Protein AF-A0ABD0NYX8-F1 (afdb_monomer)

Sequence (61 aa):
MRVVEREVLQEQLIDIILDVLRRNPQLHYYQGYHDIVVTFQLVVGQRMTIAIMEKLSNHHL

Foldseek 3Di:
DDPVVVVVLVVLLVVLVCLLCVVPVVDDDDPCPSVVLSVCCVPPNRVVSSVVCNVCRVPPD

Structure (mmCIF, N/CA/C/O backbone):
data_AF-A0ABD0NYX8-F1
#
_entry.id   AF-A0ABD0NYX8-F1
#
loop_
_atom_site.group_PDB
_atom_site.id
_atom_site.type_symbol
_atom_site.label_atom_id
_atom_site.label_alt_id
_atom_site.label_comp_id
_atom_site.label_asym_id
_atom_site.label_entity_id
_atom_site.label_seq_id
_atom_site.pdbx_PDB_ins_code
_atom_site.Cartn_x
_atom_site.Cartn_y
_atom_site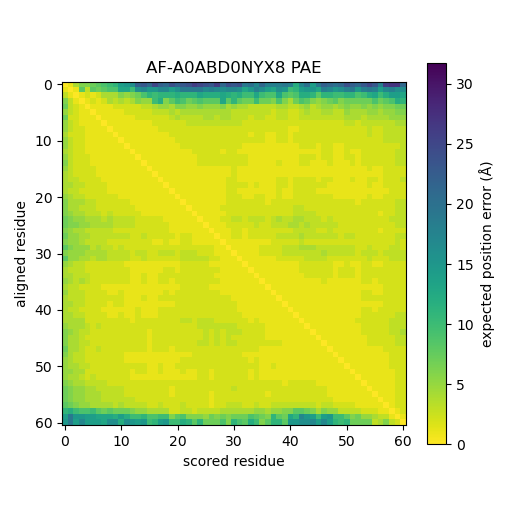.Cartn_z
_atom_site.occupancy
_atom_site.B_iso_or_equiv
_atom_site.auth_seq_id
_atom_site.auth_comp_id
_atom_site.auth_asym_id
_atom_site.auth_atom_id
_atom_site.pdbx_PDB_model_num
ATOM 1 N N . MET A 1 1 ? -9.715 10.861 13.748 1.00 63.06 1 MET A N 1
ATOM 2 C CA . MET A 1 1 ? -9.204 9.481 13.844 1.00 63.06 1 MET A CA 1
ATOM 3 C C . MET A 1 1 ? -8.553 9.320 15.204 1.00 63.06 1 MET A C 1
ATOM 5 O O . MET A 1 1 ? -7.795 10.206 15.593 1.00 63.06 1 MET A O 1
ATOM 9 N N . ARG A 1 2 ? -8.906 8.285 15.965 1.00 86.44 2 ARG A N 1
ATOM 10 C CA . ARG A 1 2 ? -8.263 8.009 17.261 1.00 86.44 2 ARG A CA 1
ATOM 11 C C . ARG A 1 2 ? -6.816 7.558 17.019 1.00 86.44 2 ARG A C 1
ATOM 13 O O . ARG A 1 2 ? -6.522 7.007 15.964 1.00 86.44 2 ARG A O 1
ATOM 20 N N . VAL A 1 3 ? -5.915 7.777 17.978 1.00 86.69 3 VAL A N 1
ATOM 21 C CA . VAL A 1 3 ? -4.485 7.417 17.842 1.00 86.69 3 VAL A CA 1
ATOM 22 C C . VAL A 1 3 ? -4.309 5.938 17.481 1.00 86.69 3 VAL A C 1
ATOM 24 O O . VAL A 1 3 ? -3.599 5.626 16.534 1.00 86.69 3 VAL A O 1
ATOM 27 N N . VAL A 1 4 ? -5.068 5.057 18.134 1.00 90.06 4 VAL A N 1
ATOM 28 C CA . VAL A 1 4 ? -5.053 3.607 17.878 1.00 90.06 4 VAL A CA 1
ATOM 29 C C . VAL A 1 4 ? -5.459 3.263 16.440 1.00 90.06 4 VAL A C 1
ATOM 31 O O . VAL A 1 4 ? -4.839 2.425 15.798 1.00 90.06 4 VAL A O 1
ATOM 34 N N . GLU A 1 5 ? -6.470 3.939 15.886 1.00 90.75 5 GLU A N 1
ATOM 35 C CA . GLU A 1 5 ? -6.890 3.725 14.491 1.00 90.75 5 GLU A CA 1
ATOM 36 C C . GLU A 1 5 ? -5.783 4.132 13.509 1.00 90.75 5 GLU A C 1
ATOM 38 O O . GLU A 1 5 ? -5.608 3.500 12.470 1.00 90.75 5 GLU A O 1
ATOM 43 N N . ARG A 1 6 ? -5.010 5.173 13.848 1.00 93.44 6 ARG A N 1
ATOM 44 C CA . ARG A 1 6 ? -3.866 5.611 13.042 1.00 93.44 6 ARG A CA 1
ATOM 45 C C . ARG A 1 6 ? -2.770 4.562 13.000 1.00 93.44 6 ARG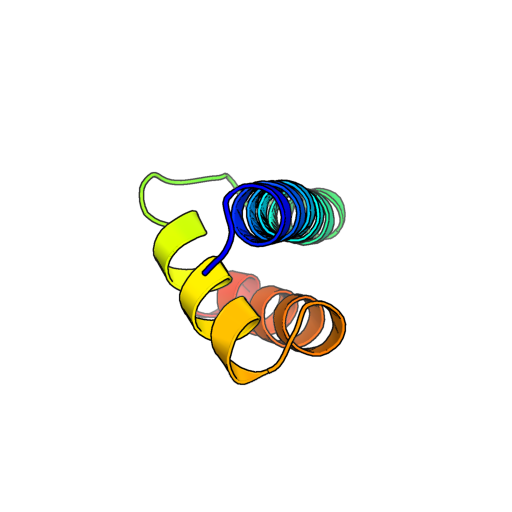 A C 1
ATOM 47 O O . ARG A 1 6 ? -2.2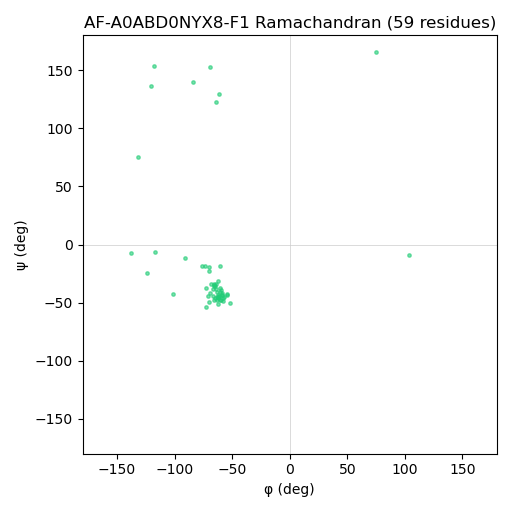46 4.305 11.924 1.00 93.44 6 ARG A O 1
ATOM 54 N N . GLU A 1 7 ? -2.426 3.995 14.146 1.00 95.81 7 GLU A N 1
ATOM 55 C CA . GLU A 1 7 ? -1.375 2.980 14.259 1.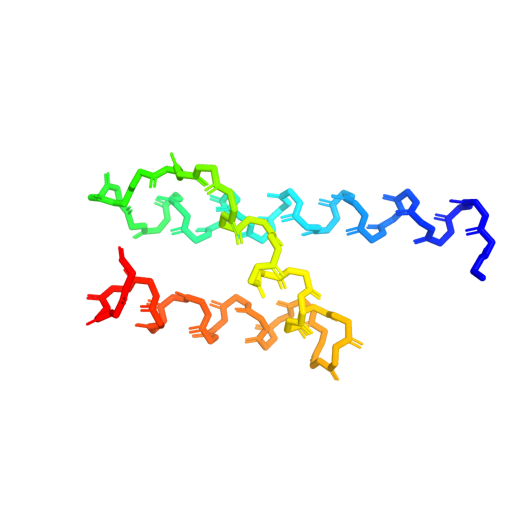00 95.81 7 GLU A CA 1
ATOM 56 C C . GLU A 1 7 ? -1.741 1.731 13.455 1.00 95.81 7 GLU A C 1
ATOM 58 O O . GLU A 1 7 ? -0.953 1.294 12.621 1.00 95.81 7 GLU A O 1
ATOM 63 N N . VAL A 1 8 ? -2.985 1.257 13.581 1.00 95.56 8 VAL A N 1
ATOM 64 C CA . VAL A 1 8 ? -3.490 0.115 12.801 1.00 95.56 8 VAL A CA 1
ATOM 65 C C . VAL A 1 8 ? -3.407 0.374 11.294 1.00 95.56 8 VAL A C 1
ATOM 67 O O . VAL A 1 8 ? -2.977 -0.493 10.535 1.00 95.56 8 VAL A O 1
ATOM 70 N N . LEU A 1 9 ? -3.789 1.570 10.832 1.00 96.12 9 LEU A N 1
ATOM 71 C CA . LEU A 1 9 ? -3.693 1.912 9.410 1.00 96.12 9 LEU A CA 1
ATOM 72 C C . LEU A 1 9 ? -2.241 1.985 8.923 1.00 96.12 9 LEU A C 1
ATOM 74 O O . LEU A 1 9 ? -1.974 1.609 7.783 1.00 96.12 9 LEU A O 1
ATOM 78 N N . GLN A 1 10 ? -1.309 2.441 9.763 1.00 97.19 10 GLN A N 1
ATOM 79 C CA . GLN A 1 10 ? 0.115 2.486 9.428 1.00 97.19 10 GLN A CA 1
ATOM 80 C C . GLN A 1 10 ? 0.734 1.090 9.335 1.00 97.19 10 GLN A C 1
ATOM 82 O O . GLN A 1 10 ? 1.480 0.830 8.394 1.00 97.19 10 GLN A O 1
ATOM 87 N N . GLU A 1 11 ? 0.400 0.185 10.253 1.00 97.81 11 GLU A N 1
ATOM 88 C CA . GLU A 1 11 ? 0.831 -1.216 10.176 1.00 97.81 11 GLU A CA 1
ATOM 89 C C . GLU A 1 11 ? 0.303 -1.879 8.901 1.00 97.81 11 GLU A C 1
ATOM 91 O O . GLU A 1 11 ? 1.072 -2.432 8.116 1.00 97.81 11 GLU A O 1
ATOM 96 N N . GLN A 1 12 ? -0.989 -1.707 8.614 1.00 97.94 12 GLN A N 1
ATOM 97 C CA . GLN A 1 12 ? -1.588 -2.206 7.379 1.00 97.94 12 GLN A CA 1
ATOM 98 C C . GLN A 1 12 ? -0.945 -1.608 6.121 1.00 97.94 12 GLN A C 1
ATOM 100 O O . GLN A 1 12 ? -0.786 -2.314 5.128 1.00 97.94 12 GLN A O 1
ATOM 105 N N . LEU A 1 13 ? -0.567 -0.326 6.134 1.00 98.25 13 LEU A N 1
ATOM 106 C CA . LEU A 1 13 ? 0.119 0.313 5.009 1.00 98.25 13 LEU A CA 1
ATOM 107 C C . LEU A 1 13 ? 1.465 -0.366 4.731 1.00 98.25 13 LEU A C 1
ATOM 109 O O . LEU A 1 13 ? 1.782 -0.664 3.578 1.00 98.25 13 LEU A O 1
ATOM 113 N N . ILE A 1 14 ? 2.234 -0.640 5.787 1.00 98.00 14 ILE A N 1
ATOM 114 C CA . ILE A 1 14 ? 3.511 -1.353 5.694 1.00 98.00 14 ILE A CA 1
ATOM 115 C C . ILE A 1 14 ? 3.283 -2.767 5.149 1.00 98.00 14 ILE A C 1
ATOM 117 O O . ILE A 1 14 ? 3.978 -3.171 4.214 1.00 98.00 14 ILE A O 1
ATOM 121 N N . ASP A 1 15 ? 2.279 -3.485 5.656 1.00 98.25 15 ASP A N 1
ATOM 122 C CA . ASP A 1 15 ? 1.942 -4.833 5.189 1.00 98.25 15 ASP A CA 1
ATOM 123 C C . ASP A 1 15 ? 1.602 -4.861 3.696 1.00 98.25 15 ASP A C 1
ATOM 125 O O . ASP A 1 15 ? 2.076 -5.738 2.973 1.00 98.25 15 ASP A O 1
ATOM 129 N N . ILE A 1 16 ? 0.819 -3.889 3.214 1.00 98.31 16 ILE A N 1
ATOM 130 C CA . ILE A 1 16 ? 0.468 -3.768 1.792 1.00 98.31 16 ILE A CA 1
ATOM 131 C C . ILE A 1 16 ? 1.722 -3.545 0.948 1.00 98.31 16 ILE A C 1
ATOM 133 O O . ILE A 1 16 ? 1.927 -4.253 -0.037 1.00 98.31 16 ILE A O 1
ATOM 137 N N . ILE A 1 17 ? 2.560 -2.572 1.323 1.00 98.19 17 ILE A N 1
ATOM 138 C CA . ILE A 1 17 ? 3.776 -2.234 0.570 1.00 98.19 17 ILE A CA 1
ATOM 139 C C . ILE A 1 17 ? 4.696 -3.453 0.492 1.00 98.19 17 ILE A C 1
ATOM 141 O O . ILE A 1 17 ? 5.157 -3.814 -0.592 1.00 98.19 17 ILE A O 1
ATOM 145 N N . LEU A 1 18 ? 4.936 -4.118 1.623 1.00 98.00 18 LEU A N 1
ATOM 146 C CA . LEU A 1 18 ? 5.791 -5.298 1.668 1.00 98.00 18 LEU A CA 1
ATOM 147 C C . LEU A 1 18 ? 5.195 -6.473 0.888 1.00 98.00 18 LEU A C 1
ATOM 149 O O . LEU A 1 18 ? 5.953 -7.216 0.271 1.00 98.00 18 LEU A O 1
ATOM 153 N N . ASP A 1 19 ? 3.873 -6.658 0.888 1.00 98.00 19 ASP A N 1
ATOM 154 C CA . ASP A 1 19 ? 3.230 -7.716 0.103 1.00 98.00 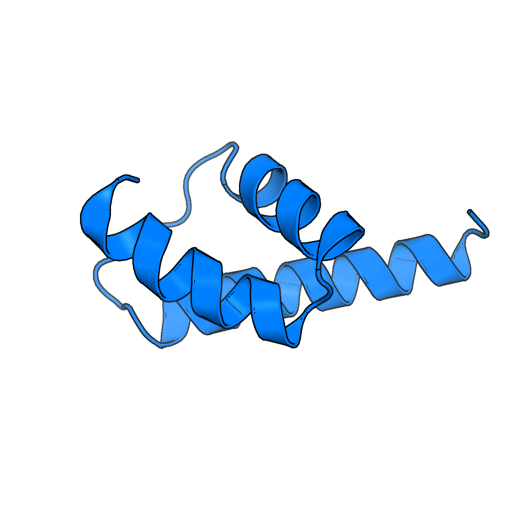19 ASP A CA 1
ATOM 155 C C . ASP A 1 19 ? 3.362 -7.487 -1.404 1.00 98.00 19 ASP A C 1
ATOM 157 O O . ASP A 1 19 ? 3.749 -8.407 -2.128 1.00 98.00 19 ASP A O 1
ATOM 161 N N . VAL A 1 20 ? 3.151 -6.256 -1.873 1.00 97.50 20 VAL A N 1
ATOM 162 C CA . VAL A 1 20 ? 3.328 -5.914 -3.291 1.00 97.50 20 VAL A CA 1
ATOM 163 C C . VAL A 1 20 ? 4.783 -6.106 -3.723 1.00 97.50 20 VAL A C 1
ATOM 165 O O . VAL A 1 20 ? 5.028 -6.775 -4.725 1.00 97.50 20 VAL A O 1
ATOM 168 N N . LEU A 1 21 ? 5.756 -5.595 -2.961 1.00 97.50 21 LEU A N 1
ATOM 169 C CA . LEU A 1 21 ? 7.179 -5.727 -3.305 1.00 97.50 21 LEU A CA 1
ATOM 170 C C . LEU A 1 21 ? 7.665 -7.182 -3.238 1.00 97.50 21 LEU A C 1
ATOM 172 O O . LEU A 1 21 ? 8.423 -7.622 -4.098 1.00 97.50 21 LEU A O 1
ATOM 176 N N . ARG A 1 22 ? 7.199 -7.970 -2.260 1.00 97.31 22 ARG A N 1
ATOM 177 C CA . ARG A 1 22 ? 7.572 -9.390 -2.132 1.00 97.31 22 ARG A CA 1
ATOM 178 C C . ARG A 1 22 ? 7.085 -10.225 -3.315 1.00 97.31 22 ARG A C 1
ATOM 180 O O . ARG A 1 22 ? 7.788 -11.136 -3.742 1.00 97.31 22 ARG A O 1
ATOM 187 N N . ARG A 1 23 ? 5.888 -9.933 -3.830 1.00 96.50 23 ARG A N 1
ATOM 188 C CA . ARG A 1 23 ? 5.309 -10.619 -4.999 1.00 96.50 23 ARG A CA 1
ATOM 189 C C . ARG A 1 23 ? 5.935 -10.176 -6.320 1.00 96.50 23 ARG A C 1
ATOM 191 O O . ARG A 1 23 ? 5.819 -10.894 -7.307 1.00 96.50 23 ARG A O 1
ATOM 198 N N . ASN A 1 24 ? 6.603 -9.024 -6.332 1.00 96.25 24 ASN A N 1
ATOM 199 C CA . ASN A 1 24 ? 7.152 -8.396 -7.528 1.00 96.25 24 ASN A CA 1
ATOM 200 C C . ASN A 1 24 ? 8.616 -7.979 -7.288 1.00 96.25 24 ASN A C 1
ATOM 202 O O . ASN A 1 24 ? 8.885 -6.792 -7.102 1.00 96.25 24 ASN A O 1
ATOM 206 N N . PRO A 1 25 ? 9.574 -8.929 -7.288 1.00 95.56 25 PRO A N 1
ATOM 207 C CA . PRO A 1 25 ? 10.974 -8.675 -6.920 1.00 95.56 25 PRO A CA 1
ATOM 208 C C . PRO A 1 25 ? 11.708 -7.649 -7.797 1.00 95.56 25 PRO A C 1
ATOM 210 O O . PRO A 1 25 ? 12.755 -7.144 -7.404 1.00 95.56 25 PRO A O 1
ATOM 213 N N . GLN A 1 26 ? 11.181 -7.366 -8.989 1.00 95.12 26 GLN A N 1
ATOM 214 C CA . GLN A 1 26 ? 11.659 -6.329 -9.902 1.00 95.12 26 GLN A CA 1
ATOM 215 C C . GLN A 1 26 ? 11.309 -4.906 -9.448 1.00 95.12 26 GLN A C 1
ATOM 217 O O . GLN A 1 26 ? 11.882 -3.945 -9.956 1.00 95.12 26 GLN A O 1
ATOM 222 N N . LEU A 1 27 ? 10.341 -4.756 -8.541 1.00 96.31 27 LEU A N 1
ATOM 223 C CA . LEU A 1 27 ? 9.933 -3.459 -8.024 1.00 96.31 27 LEU A CA 1
ATOM 224 C C . LEU A 1 27 ? 10.845 -3.038 -6.879 1.00 96.31 27 LEU A C 1
ATOM 226 O O . LEU A 1 27 ? 11.183 -3.818 -5.988 1.00 96.31 27 LEU A O 1
ATOM 230 N N . HIS A 1 28 ? 11.171 -1.753 -6.862 1.00 94.62 28 HIS A N 1
ATOM 231 C CA . HIS A 1 28 ? 11.930 -1.132 -5.792 1.00 94.62 28 HIS A CA 1
ATOM 232 C C . HIS A 1 28 ? 11.104 -0.011 -5.177 1.00 94.62 28 HIS A C 1
ATOM 234 O O . HIS A 1 28 ? 10.475 0.778 -5.881 1.00 94.62 28 HIS A O 1
ATOM 240 N N . TYR A 1 29 ? 11.108 0.066 -3.848 1.00 95.94 29 TYR A N 1
ATOM 241 C CA . TYR A 1 29 ? 10.449 1.161 -3.153 1.00 95.94 29 TYR A CA 1
ATOM 242 C C . TYR A 1 29 ? 11.092 2.498 -3.540 1.00 95.94 29 TYR A C 1
ATOM 244 O O . TYR A 1 29 ? 12.308 2.662 -3.424 1.00 95.94 29 TYR A O 1
ATOM 252 N N . TYR A 1 30 ? 10.268 3.464 -3.937 1.00 94.19 30 TYR A N 1
ATOM 253 C CA . TYR A 1 30 ? 10.683 4.842 -4.180 1.00 94.19 30 TYR A CA 1
ATOM 254 C C . TYR A 1 30 ? 9.953 5.802 -3.233 1.00 94.19 30 TYR A C 1
ATOM 256 O O . TYR A 1 30 ? 8.848 5.535 -2.746 1.00 94.19 30 TYR A O 1
ATOM 264 N N . GLN A 1 31 ? 10.581 6.943 -2.950 1.00 93.88 31 GLN A N 1
ATOM 265 C CA . GLN A 1 31 ? 10.005 7.957 -2.071 1.00 93.88 31 GLN A CA 1
ATOM 266 C C . GLN A 1 31 ? 8.718 8.529 -2.688 1.00 93.88 31 GLN A C 1
ATOM 268 O O . GLN A 1 31 ? 8.736 9.033 -3.806 1.00 93.88 31 GLN A O 1
ATOM 273 N N . GLY A 1 32 ? 7.608 8.432 -1.951 1.00 95.25 32 GLY A N 1
ATOM 274 C CA . GLY A 1 32 ? 6.260 8.794 -2.414 1.00 95.25 32 GLY A CA 1
ATOM 275 C C . GLY A 1 32 ? 5.370 7.595 -2.768 1.00 95.25 32 GLY A C 1
ATOM 276 O O . GLY A 1 32 ? 4.164 7.759 -2.931 1.00 95.25 32 GLY A O 1
ATOM 277 N N . TYR A 1 33 ? 5.910 6.369 -2.821 1.00 97.12 33 TYR A N 1
ATOM 278 C CA . TYR A 1 33 ? 5.098 5.172 -3.078 1.00 97.12 33 TYR A CA 1
ATOM 279 C C . TYR A 1 33 ? 3.989 4.984 -2.032 1.00 97.12 33 TYR A C 1
ATOM 281 O O . TYR A 1 33 ? 2.841 4.701 -2.367 1.00 97.12 33 TYR A O 1
ATOM 289 N N . HIS A 1 34 ? 4.311 5.210 -0.757 1.00 97.50 34 HIS A N 1
ATOM 290 C CA . HIS A 1 34 ? 3.349 5.095 0.338 1.00 97.50 34 HIS A CA 1
ATOM 291 C C . HIS A 1 34 ? 2.179 6.085 0.228 1.00 97.50 34 HIS A C 1
ATOM 293 O O . HIS A 1 34 ? 1.071 5.723 0.615 1.00 97.50 34 HIS A O 1
ATOM 299 N N . ASP A 1 35 ? 2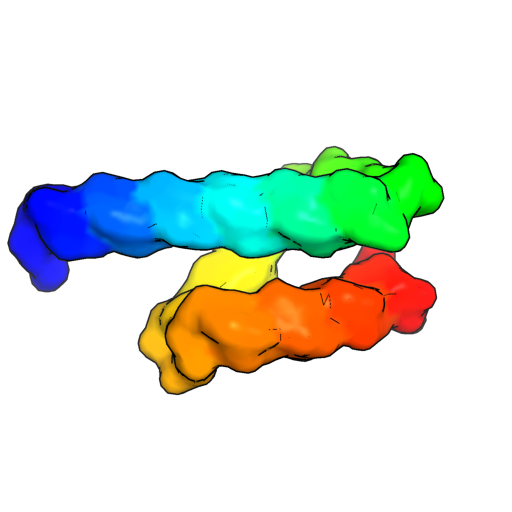.386 7.282 -0.335 1.00 97.31 35 ASP A N 1
ATOM 300 C CA . ASP A 1 35 ? 1.322 8.278 -0.533 1.00 97.31 35 ASP A CA 1
ATOM 301 C C . ASP A 1 35 ? 0.261 7.778 -1.528 1.00 97.31 35 ASP A C 1
ATOM 303 O O . ASP A 1 35 ? -0.943 7.990 -1.354 1.00 97.31 35 ASP A O 1
ATOM 307 N N . ILE A 1 36 ? 0.692 7.033 -2.550 1.00 97.06 36 ILE A N 1
ATOM 308 C CA . ILE A 1 36 ? -0.213 6.386 -3.507 1.00 97.06 36 ILE A CA 1
ATOM 309 C C . ILE A 1 36 ? -0.959 5.240 -2.816 1.00 97.06 36 ILE A C 1
ATOM 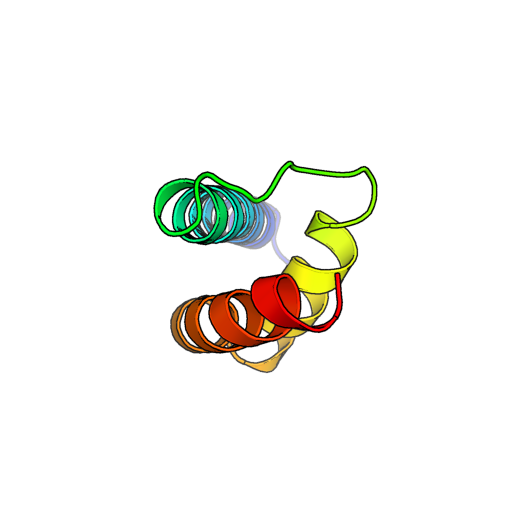311 O O . ILE A 1 36 ? -2.187 5.177 -2.873 1.00 97.06 36 ILE A O 1
ATOM 315 N N . VAL A 1 37 ? -0.236 4.357 -2.120 1.00 98.06 37 VAL A N 1
ATOM 316 C CA . VAL A 1 37 ? -0.825 3.176 -1.467 1.00 98.06 37 VAL A CA 1
ATOM 317 C C . VAL A 1 37 ? -1.857 3.574 -0.405 1.00 98.06 37 VAL A C 1
ATOM 319 O O . VAL A 1 37 ? -2.953 3.006 -0.376 1.00 98.06 37 VAL A O 1
ATOM 322 N N . VAL A 1 38 ? -1.553 4.572 0.433 1.00 97.88 38 VAL A N 1
ATOM 323 C CA . VAL A 1 38 ? -2.460 5.024 1.500 1.00 97.88 38 VAL A CA 1
ATOM 324 C C . VAL A 1 38 ? -3.736 5.650 0.931 1.00 97.88 38 VAL A C 1
ATOM 326 O O . VAL A 1 38 ? -4.813 5.442 1.487 1.00 97.88 38 VAL A O 1
ATOM 329 N N . THR A 1 39 ? -3.654 6.335 -0.217 1.00 97.75 39 THR A N 1
ATOM 330 C CA . THR A 1 39 ? -4.829 6.900 -0.904 1.00 97.75 39 THR A CA 1
ATOM 331 C C . THR A 1 39 ? -5.845 5.808 -1.235 1.00 97.75 39 THR A C 1
ATOM 333 O O . THR A 1 39 ? -7.030 5.950 -0.938 1.00 97.75 39 THR A O 1
ATOM 336 N N . PHE A 1 40 ? -5.388 4.676 -1.774 1.00 98.25 40 PHE A N 1
ATOM 337 C CA . PHE A 1 40 ? -6.267 3.535 -2.030 1.00 98.25 40 PHE A CA 1
ATOM 338 C C . PHE A 1 40 ? -6.708 2.849 -0.734 1.00 98.25 40 PHE A C 1
ATOM 340 O O . PHE A 1 40 ? -7.892 2.566 -0.575 1.00 98.25 40 PHE A O 1
ATOM 347 N N . GLN A 1 41 ? -5.802 2.620 0.222 1.00 98.00 41 GLN A N 1
ATOM 348 C CA . GLN A 1 41 ? -6.138 1.975 1.500 1.00 98.00 41 GLN A CA 1
ATOM 349 C C . GLN A 1 41 ? -7.286 2.681 2.229 1.00 98.00 41 GLN A C 1
ATOM 351 O O . GLN A 1 41 ? -8.190 2.008 2.725 1.00 98.00 41 GLN A O 1
ATOM 356 N N . LEU A 1 42 ? -7.282 4.016 2.250 1.00 97.12 42 LEU A N 1
ATOM 357 C CA . LEU A 1 42 ? -8.312 4.817 2.911 1.00 97.12 42 LEU A CA 1
ATOM 358 C C . LEU A 1 42 ? -9.673 4.783 2.200 1.00 97.12 42 LEU A C 1
ATOM 360 O O . LEU A 1 42 ? -10.688 5.044 2.840 1.00 97.12 42 LEU A O 1
ATOM 364 N N . VAL A 1 43 ? -9.713 4.466 0.901 1.00 98.00 43 VAL A N 1
ATOM 365 C CA . VAL A 1 43 ? -10.946 4.491 0.093 1.00 98.00 43 VAL A CA 1
ATOM 366 C C . VAL A 1 43 ? -11.524 3.093 -0.120 1.00 98.00 43 VAL A C 1
ATOM 368 O O . VAL A 1 43 ? -12.735 2.908 -0.031 1.00 98.00 43 VAL A O 1
ATOM 371 N N . VAL A 1 44 ? -10.674 2.105 -0.411 1.00 97.56 44 VAL A N 1
ATOM 372 C CA . VAL A 1 44 ? -11.097 0.755 -0.823 1.00 97.56 44 VAL A CA 1
ATOM 373 C C . VAL A 1 44 ? -10.685 -0.352 0.151 1.00 97.56 44 VAL A C 1
ATOM 375 O O . VAL A 1 44 ? -11.097 -1.502 -0.014 1.00 97.56 44 VAL A O 1
ATOM 378 N N . GLY A 1 45 ? -9.898 -0.027 1.180 1.00 96.75 45 GLY A N 1
ATOM 37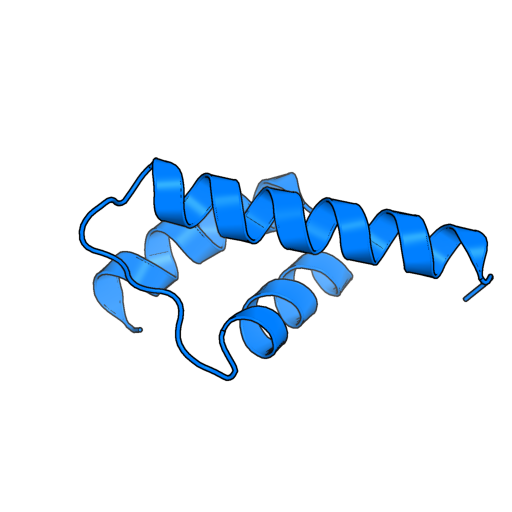9 C CA . GLY A 1 45 ? -9.410 -0.982 2.171 1.00 96.75 45 GLY A CA 1
ATOM 380 C C . GLY A 1 45 ? -8.291 -1.903 1.665 1.00 96.75 45 GLY A C 1
ATOM 381 O O . GLY A 1 45 ? -8.046 -2.060 0.470 1.00 96.75 45 GLY A O 1
ATOM 382 N N . GLN A 1 46 ? -7.619 -2.564 2.611 1.00 96.31 46 GLN A N 1
ATOM 383 C CA . GLN A 1 46 ? -6.361 -3.297 2.403 1.00 96.31 46 GLN A CA 1
ATOM 384 C C . GLN A 1 46 ? -6.388 -4.310 1.247 1.00 96.31 46 GLN A C 1
ATOM 386 O O . GLN A 1 46 ? -5.502 -4.302 0.394 1.00 96.31 46 GLN A O 1
ATOM 391 N N . ARG A 1 47 ? -7.401 -5.189 1.200 1.00 96.56 47 ARG A N 1
ATOM 392 C CA . ARG A 1 47 ? -7.461 -6.273 0.200 1.00 96.56 47 ARG A CA 1
ATOM 393 C C . ARG A 1 47 ? -7.534 -5.741 -1.229 1.00 96.56 47 ARG A C 1
ATOM 395 O O . ARG A 1 47 ? -6.850 -6.262 -2.104 1.00 96.56 47 ARG A O 1
ATOM 402 N N . MET A 1 48 ? -8.355 -4.717 -1.456 1.00 98.12 48 MET A N 1
ATOM 403 C CA . MET A 1 48 ? -8.497 -4.118 -2.779 1.00 98.12 48 MET A CA 1
ATOM 404 C C . MET A 1 48 ? -7.259 -3.293 -3.137 1.00 98.12 48 MET A C 1
ATOM 406 O O . MET A 1 48 ? -6.804 -3.352 -4.275 1.00 98.12 48 MET A O 1
ATOM 410 N N . THR A 1 49 ? -6.659 -2.599 -2.165 1.00 98.50 49 THR A N 1
ATOM 411 C CA . THR A 1 49 ? -5.396 -1.884 -2.379 1.00 98.50 49 THR A CA 1
ATOM 412 C C . THR A 1 49 ? -4.294 -2.809 -2.876 1.00 98.50 49 THR A C 1
ATOM 414 O O . THR A 1 49 ? -3.635 -2.460 -3.846 1.00 98.50 49 THR A O 1
ATOM 417 N N . ILE A 1 50 ? -4.116 -3.997 -2.287 1.00 97.94 50 ILE A N 1
ATOM 418 C CA . ILE A 1 50 ? -3.097 -4.956 -2.751 1.00 97.94 50 ILE A CA 1
ATOM 419 C C . ILE A 1 50 ? -3.325 -5.318 -4.225 1.00 97.94 50 ILE A C 1
ATOM 421 O O . ILE A 1 50 ? -2.400 -5.215 -5.026 1.00 97.94 50 ILE A O 1
ATOM 425 N N . ALA A 1 51 ? -4.560 -5.667 -4.602 1.00 97.38 51 ALA A N 1
ATOM 426 C CA . ALA A 1 51 ? -4.891 -6.036 -5.980 1.00 97.38 51 ALA A CA 1
ATOM 427 C C . ALA A 1 51 ? -4.681 -4.877 -6.977 1.00 97.38 51 ALA A C 1
ATOM 429 O O . ALA A 1 51 ? -4.171 -5.084 -8.079 1.00 97.38 51 ALA A O 1
ATOM 430 N N . ILE A 1 52 ? -5.049 -3.650 -6.591 1.00 97.81 52 ILE A N 1
ATOM 431 C CA . ILE A 1 52 ? -4.837 -2.452 -7.415 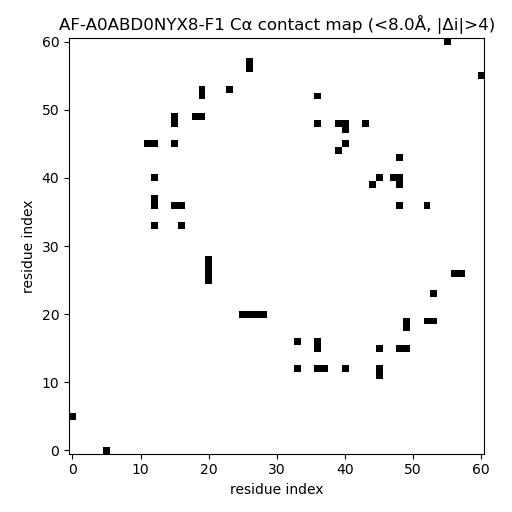1.00 97.81 52 ILE A CA 1
ATOM 432 C C . ILE A 1 52 ? -3.343 -2.167 -7.566 1.00 97.81 52 ILE A C 1
ATOM 434 O O . ILE A 1 52 ? -2.879 -1.949 -8.684 1.00 97.81 52 ILE A O 1
ATOM 438 N N . MET A 1 53 ? -2.585 -2.181 -6.469 1.00 97.62 53 MET A N 1
ATOM 439 C CA . MET A 1 53 ? -1.164 -1.839 -6.480 1.00 97.62 53 MET A CA 1
ATOM 440 C C . MET A 1 53 ? -0.325 -2.885 -7.214 1.00 97.62 53 MET A C 1
ATOM 442 O O . MET A 1 53 ? 0.596 -2.512 -7.930 1.00 97.62 53 MET A O 1
ATOM 446 N N . GLU A 1 54 ? -0.683 -4.167 -7.151 1.00 95.88 54 GLU A N 1
ATOM 447 C CA . GLU A 1 54 ? -0.045 -5.212 -7.960 1.00 95.88 54 GLU A CA 1
ATOM 448 C C . GLU A 1 54 ? -0.183 -4.935 -9.468 1.00 95.88 54 GLU A C 1
ATOM 450 O O . GLU A 1 54 ? 0.768 -5.105 -10.229 1.00 95.88 54 GLU A O 1
ATOM 455 N N . LYS A 1 55 ? -1.339 -4.437 -9.922 1.00 95.88 55 LYS A N 1
ATOM 456 C CA . LYS A 1 55 ? -1.528 -4.008 -11.316 1.00 95.88 55 LYS A CA 1
ATOM 457 C C . LYS A 1 55 ? -0.796 -2.701 -11.616 1.00 95.88 55 LYS A C 1
ATOM 459 O O . LYS A 1 55 ? -0.030 -2.645 -12.578 1.00 95.88 55 LYS A O 1
ATOM 464 N N . LEU A 1 56 ? -1.038 -1.665 -10.817 1.00 96.12 56 LEU A N 1
ATOM 465 C CA . LEU A 1 56 ? -0.558 -0.307 -11.062 1.00 96.12 56 LEU A CA 1
ATOM 466 C C . LEU A 1 56 ? 0.973 -0.237 -11.044 1.00 96.12 56 LEU A C 1
ATOM 468 O O . LEU A 1 56 ? 1.565 0.329 -11.961 1.00 96.12 56 LEU A O 1
ATOM 472 N N . SER A 1 57 ? 1.609 -0.870 -10.056 1.00 95.25 57 SER A N 1
ATOM 473 C CA . SER A 1 57 ? 3.065 -0.847 -9.900 1.00 95.25 57 SER A CA 1
ATOM 474 C C . SER A 1 57 ? 3.823 -1.631 -10.963 1.00 95.25 57 SER A C 1
ATOM 476 O O . SER A 1 57 ? 4.999 -1.387 -11.146 1.00 95.25 57 SER A O 1
ATOM 478 N N . ASN A 1 58 ? 3.181 -2.553 -11.681 1.00 92.00 58 ASN A N 1
ATOM 479 C CA . ASN A 1 58 ? 3.842 -3.298 -12.757 1.00 92.00 58 ASN A CA 1
ATOM 480 C C . ASN A 1 58 ? 3.718 -2.647 -14.140 1.00 92.00 58 ASN A C 1
ATOM 482 O O . ASN A 1 58 ? 4.362 -3.101 -15.082 1.00 92.00 58 ASN A O 1
ATOM 486 N N . HIS A 1 59 ? 2.853 -1.642 -14.291 1.00 90.50 59 HIS A N 1
ATOM 487 C CA . HIS A 1 59 ? 2.533 -1.068 -15.603 1.00 90.50 59 HIS A CA 1
ATOM 488 C C . HIS A 1 59 ? 2.776 0.441 -15.679 1.00 90.50 59 HIS A C 1
ATOM 490 O O . HIS A 1 59 ? 2.948 0.963 -16.780 1.00 90.50 59 HIS A O 1
ATOM 496 N N . HIS A 1 60 ? 2.744 1.151 -14.549 1.00 79.31 60 HIS A N 1
ATOM 497 C CA . HIS A 1 60 ? 2.639 2.612 -14.545 1.00 79.31 60 HIS A CA 1
ATOM 498 C C . HIS A 1 60 ? 3.533 3.330 -13.529 1.00 79.31 60 HIS A C 1
ATOM 500 O O . HIS A 1 60 ? 3.581 4.559 -13.571 1.00 79.31 60 HIS A O 1
ATOM 506 N N . LEU A 1 61 ? 4.209 2.605 -12.633 1.00 76.50 61 LEU A N 1
ATOM 507 C CA . LEU A 1 61 ? 5.112 3.145 -11.611 1.00 76.50 61 LEU A CA 1
ATOM 508 C C . LEU A 1 61 ? 6.452 2.414 -11.693 1.00 76.50 61 LEU A C 1
ATOM 510 O O . LEU A 1 61 ? 7.480 3.070 -11.433 1.00 76.50 61 LEU A O 1
#

InterPro domains:
  IPR035969 Rab-GAP-TBC domain superfamily [SSF47923] (6-61)
  IPR045913 GTPase-activating protein TBC20/Gyp8-like [PTHR20913] (4-61)

Nearest PDB structures (foldseek):
  4hl4-assembly1_A  TM=9.931E-01  e=2.506E-04  Homo sapiens

Radius of gyration: 11.4 Å; Cα contacts (8 Å, |Δi|>4): 33; chains: 1; bounding box: 23×20×34 Å

pLDDT: mean 94.98, std 5.85, range [63.06, 98.5]

Solvent-accessible surface area (backbone atoms only — not comparable to full-atom values): 3647 Å² total; per-residue (Å²): 132,57,73,67,59,51,53,55,51,50,54,51,49,50,53,44,54,52,50,46,38,69,77,34,79,89,57,71,95,55,96,64,51,64,64,58,50,48,57,39,33,78,74,62,32,65,74,52,29,43,59,50,46,54,54,45,57,75,77,78,105

Mean predicted aligned error: 2.91 Å

Secondary structure (DSSP, 8-state):
--HHHHHHHHHHHHHHHHHHHHH-TT----TTHHHHHHHHHHHHHHHHHHHHHHHHHHHT-

Organism: Cirrhinus mrigala (NCBI:txid683832)